Protein AF-A0A643BPQ3-F1 (afdb_monomer_lite)

Secondary structure (DSSP, 8-state):
-TTTTGGGGS-HHHHHHHHHHHH--S--S------HHHHHHHHHHHHHHHHHHHHHHHTT----HHHHHHTS-GGGHHHHHHHHTT--HHHHTTS----

Sequence (99 aa):
MMFNGLFNDLSAEQATALLSCFVFQENSSEMPKLTEQLAGPLRQMQECAKRIAKVSAEAKLEIDEETYLSSFKPHLMDVVYTWATGATFAHICKMTDVF

Structure (mmCIF, N/CA/C/O backbone):
data_AF-A0A643BPQ3-F1
#
_entry.id   AF-A0A643BPQ3-F1
#
loop_
_atom_site.group_PDB
_atom_site.id
_atom_site.type_symbol
_atom_site.label_atom_id
_atom_site.label_alt_id
_atom_site.label_comp_id
_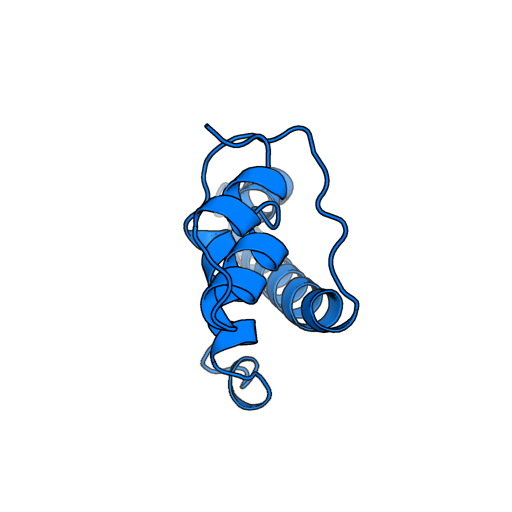atom_site.label_asym_id
_atom_site.label_entity_id
_atom_site.label_seq_id
_atom_site.pdbx_PDB_ins_code
_atom_site.Cartn_x
_atom_site.Cartn_y
_atom_site.Cartn_z
_atom_site.occupancy
_atom_site.B_iso_or_equiv
_atom_site.auth_seq_id
_atom_site.auth_comp_id
_atom_site.auth_asym_id
_atom_site.auth_atom_id
_atom_site.pdbx_PDB_model_num
ATOM 1 N N . MET A 1 1 ? -10.493 -6.362 2.217 1.00 89.56 1 MET A N 1
ATOM 2 C CA . MET A 1 1 ? -9.857 -6.157 0.897 1.00 89.56 1 MET A CA 1
ATOM 3 C C . MET A 1 1 ? -9.843 -7.410 0.023 1.00 89.56 1 MET A C 1
ATOM 5 O O . MET A 1 1 ? -10.198 -7.319 -1.135 1.00 89.56 1 MET A O 1
ATOM 9 N N . MET A 1 2 ? -9.483 -8.598 0.521 1.00 92.50 2 MET A N 1
ATOM 10 C CA . MET A 1 2 ? -9.653 -9.816 -0.294 1.00 92.50 2 MET A CA 1
ATOM 11 C C . MET A 1 2 ? -11.142 -10.153 -0.490 1.00 92.50 2 MET A C 1
ATOM 13 O O . MET A 1 2 ? -11.637 -10.208 -1.606 1.00 92.50 2 MET A O 1
ATOM 17 N N . PHE A 1 3 ? -11.896 -10.242 0.609 1.00 91.75 3 PHE A N 1
ATOM 18 C CA . PHE A 1 3 ? -13.324 -10.584 0.566 1.00 91.75 3 PHE A CA 1
ATOM 19 C C . PHE A 1 3 ? -14.257 -9.479 0.050 1.00 91.75 3 PHE A C 1
ATOM 21 O O . PHE A 1 3 ? -15.406 -9.769 -0.256 1.00 91.75 3 PHE A O 1
ATOM 28 N N . ASN A 1 4 ? -13.800 -8.22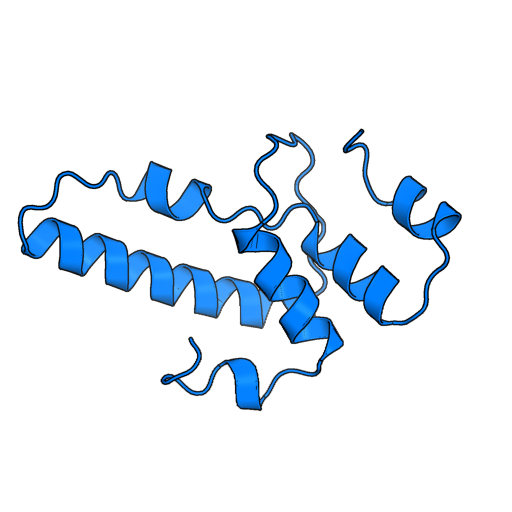4 -0.045 1.00 88.06 4 ASN A N 1
ATOM 29 C CA . ASN A 1 4 ? -14.611 -7.159 -0.653 1.00 88.06 4 ASN A CA 1
ATOM 30 C C . ASN A 1 4 ? -14.418 -7.077 -2.179 1.00 88.06 4 ASN A C 1
ATOM 32 O O . ASN A 1 4 ? -14.984 -6.182 -2.793 1.00 88.06 4 ASN A O 1
ATOM 36 N N . GLY A 1 5 ? -13.611 -7.971 -2.767 1.00 92.00 5 GLY A N 1
ATOM 37 C CA . GLY A 1 5 ? -13.370 -8.032 -4.205 1.00 92.00 5 GLY A CA 1
ATOM 38 C C . GLY A 1 5 ? -12.399 -6.987 -4.753 1.00 92.00 5 GLY A C 1
ATOM 39 O O . GLY A 1 5 ? -12.178 -6.989 -5.955 1.00 92.00 5 GLY A O 1
ATOM 40 N N . LEU A 1 6 ? -11.779 -6.143 -3.915 1.00 93.00 6 LEU A N 1
ATOM 41 C CA . LEU A 1 6 ? -10.892 -5.064 -4.376 1.00 93.00 6 LEU A CA 1
ATOM 42 C C . LEU A 1 6 ? -9.790 -5.568 -5.314 1.00 93.00 6 LEU A C 1
ATOM 44 O O . LEU A 1 6 ? -9.497 -4.927 -6.311 1.00 93.00 6 LEU A O 1
ATOM 48 N N . PHE A 1 7 ? -9.184 -6.716 -5.004 1.00 94.44 7 PHE A N 1
ATOM 49 C CA . PHE A 1 7 ? -8.085 -7.270 -5.798 1.00 94.44 7 PHE A CA 1
ATOM 50 C C . PHE A 1 7 ? -8.527 -7.938 -7.108 1.00 94.44 7 PHE A C 1
ATOM 52 O O . PHE A 1 7 ? -7.666 -8.270 -7.913 1.00 94.44 7 PHE A O 1
ATOM 59 N N . ASN A 1 8 ? -9.828 -8.140 -7.337 1.00 94.62 8 ASN A N 1
ATOM 60 C CA . ASN A 1 8 ? -10.316 -8.801 -8.552 1.00 94.62 8 ASN A CA 1
ATOM 61 C C . ASN A 1 8 ? -10.140 -7.922 -9.797 1.00 94.62 8 ASN A C 1
ATOM 63 O O . ASN A 1 8 ? -9.914 -8.447 -10.882 1.00 94.62 8 ASN A O 1
ATOM 67 N N . ASP A 1 9 ? -10.228 -6.601 -9.622 1.00 91.06 9 ASP A N 1
ATOM 68 C CA . ASP A 1 9 ? -10.141 -5.616 -10.705 1.00 91.06 9 ASP A CA 1
ATOM 69 C C . ASP A 1 9 ? -8.725 -5.028 -10.858 1.00 91.06 9 ASP A C 1
ATOM 71 O O . ASP A 1 9 ? -8.508 -4.126 -11.668 1.00 91.06 9 ASP A O 1
ATOM 75 N N . LEU A 1 10 ? -7.754 -5.508 -10.069 1.00 94.94 10 LEU A N 1
ATOM 76 C CA . LEU A 1 10 ? -6.367 -5.048 -10.120 1.00 94.94 10 LEU A CA 1
ATOM 77 C C . LEU A 1 10 ? -5.500 -6.001 -10.934 1.00 94.94 10 LEU A C 1
ATOM 79 O O . LEU A 1 10 ? -5.574 -7.221 -10.793 1.00 94.94 10 LEU A O 1
ATOM 83 N N . SER A 1 11 ? -4.598 -5.425 -11.722 1.00 96.12 11 SER A N 1
ATOM 84 C CA . SER A 1 11 ? -3.436 -6.154 -12.234 1.00 96.12 11 SER A CA 1
ATOM 85 C C . SER A 1 11 ? -2.521 -6.613 -11.092 1.00 96.12 11 SER A C 1
ATOM 87 O O . SER A 1 11 ? -2.585 -6.096 -9.969 1.00 96.12 11 SER A O 1
ATOM 89 N N . ALA A 1 12 ? -1.637 -7.573 -11.377 1.00 96.69 12 ALA A N 1
ATOM 90 C CA . ALA A 1 12 ? -0.663 -8.049 -10.398 1.00 96.69 12 ALA A CA 1
ATOM 91 C C . ALA A 1 12 ? 0.227 -6.895 -9.908 1.00 96.69 12 ALA A C 1
ATOM 93 O O . ALA A 1 12 ? 0.455 -6.752 -8.711 1.00 96.69 12 ALA A O 1
ATOM 94 N N . GLU A 1 13 ? 0.638 -6.016 -10.817 1.00 96.56 13 GLU A N 1
ATOM 95 C CA . GLU A 1 13 ? 1.480 -4.853 -10.561 1.00 96.56 13 GLU A CA 1
ATOM 96 C C . GLU A 1 13 ? 0.772 -3.839 -9.651 1.00 96.56 13 GLU A C 1
ATOM 98 O O . GLU A 1 13 ? 1.358 -3.362 -8.676 1.00 96.56 13 GLU A O 1
ATOM 103 N N . GLN A 1 14 ? -0.510 -3.548 -9.908 1.00 95.62 14 GLN A N 1
ATOM 104 C CA . GLN A 1 14 ? -1.324 -2.684 -9.040 1.00 95.62 14 GLN A CA 1
ATOM 105 C C . GLN A 1 14 ? -1.542 -3.302 -7.655 1.00 95.62 14 GLN A C 1
ATOM 107 O O . GLN A 1 14 ? -1.488 -2.593 -6.649 1.00 95.62 14 GLN A O 1
ATOM 112 N N . ALA A 1 15 ? -1.775 -4.615 -7.581 1.00 96.44 15 ALA A N 1
ATOM 113 C CA . ALA A 1 15 ? -1.934 -5.315 -6.312 1.00 96.44 15 ALA A CA 1
ATOM 114 C C . ALA A 1 15 ? -0.636 -5.278 -5.491 1.00 96.44 15 ALA A C 1
ATOM 116 O O . ALA A 1 15 ? -0.675 -4.951 -4.305 1.00 96.44 15 ALA A O 1
ATOM 117 N N . THR A 1 16 ? 0.516 -5.546 -6.112 1.00 96.00 16 THR A N 1
ATOM 118 C CA . THR A 1 16 ? 1.830 -5.467 -5.457 1.00 96.00 16 THR A CA 1
ATOM 119 C C . THR A 1 16 ? 2.129 -4.050 -4.972 1.00 96.00 16 THR A C 1
ATOM 121 O O . THR A 1 16 ? 2.569 -3.883 -3.835 1.00 96.00 16 TH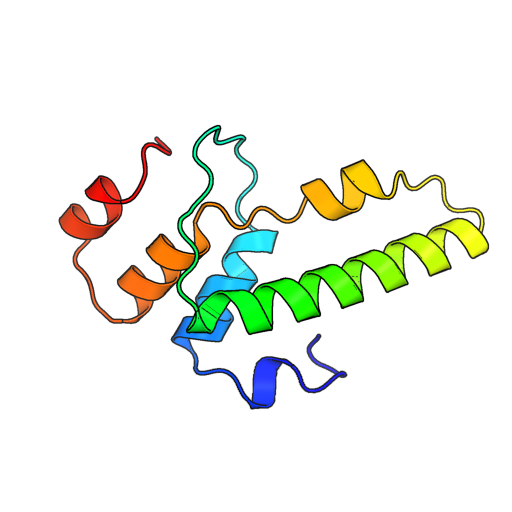R A O 1
ATOM 124 N N . ALA A 1 17 ? 1.819 -3.028 -5.776 1.00 95.38 17 ALA A N 1
ATOM 125 C CA . ALA A 1 17 ? 1.937 -1.632 -5.365 1.00 95.38 17 ALA A CA 1
ATOM 126 C C . ALA A 1 17 ? 1.054 -1.316 -4.150 1.00 95.38 17 ALA A C 1
ATOM 128 O O . ALA A 1 17 ? 1.525 -0.735 -3.183 1.00 95.38 17 ALA A O 1
ATOM 129 N N . LEU A 1 18 ? -0.208 -1.753 -4.129 1.00 95.44 18 LEU A N 1
ATOM 130 C CA . LEU A 1 18 ? -1.083 -1.538 -2.971 1.00 95.44 18 LEU A CA 1
ATOM 131 C C . LEU A 1 18 ? -0.583 -2.250 -1.708 1.00 95.44 18 LEU A C 1
ATOM 133 O O . LEU A 1 18 ? -0.701 -1.718 -0.603 1.00 95.44 18 LEU A O 1
ATOM 137 N N . LEU A 1 19 ? -0.023 -3.450 -1.860 1.00 95.81 19 LEU A N 1
ATOM 138 C CA . LEU A 1 19 ? 0.535 -4.217 -0.750 1.00 95.81 19 LEU A CA 1
ATOM 139 C C . LEU A 1 19 ? 1.785 -3.559 -0.149 1.00 95.81 19 LEU A C 1
ATOM 141 O O . LEU A 1 19 ? 2.047 -3.759 1.038 1.00 95.81 19 LEU A O 1
ATOM 145 N N . SER A 1 20 ? 2.513 -2.722 -0.900 1.00 94.50 20 SER A N 1
ATOM 146 C CA . SER A 1 20 ? 3.674 -2.001 -0.361 1.00 94.50 20 SER A CA 1
ATOM 147 C C . SER A 1 20 ? 3.300 -1.090 0.809 1.00 94.50 20 SER A C 1
ATOM 149 O O . SER A 1 20 ? 4.107 -0.918 1.721 1.00 94.50 20 SER A O 1
ATOM 151 N N . CYS A 1 21 ? 2.063 -0.578 0.841 1.00 93.69 21 CYS A N 1
ATOM 152 C CA . CYS A 1 21 ? 1.550 0.244 1.938 1.00 93.69 21 CYS A CA 1
ATOM 153 C C . CYS A 1 21 ? 1.559 -0.460 3.297 1.00 93.69 21 CYS A C 1
ATOM 155 O O . CYS A 1 21 ? 1.567 0.216 4.318 1.00 93.69 21 CYS A O 1
ATOM 157 N N . PHE A 1 22 ? 1.527 -1.793 3.318 1.00 93.69 22 PHE A N 1
ATOM 158 C CA . PHE A 1 22 ? 1.490 -2.595 4.544 1.00 93.69 22 PHE A CA 1
ATOM 159 C C . PHE A 1 22 ? 2.886 -2.980 5.040 1.00 93.69 22 PHE A C 1
ATOM 161 O O . PHE A 1 22 ? 3.046 -3.369 6.195 1.00 93.69 22 PHE A O 1
ATOM 168 N N . VAL A 1 23 ? 3.884 -2.924 4.156 1.00 92.06 23 VAL A N 1
ATOM 169 C CA . VAL A 1 23 ? 5.246 -3.406 4.421 1.00 92.06 23 VAL A CA 1
ATOM 170 C C . VAL A 1 23 ? 6.202 -2.244 4.665 1.00 92.06 23 VAL A C 1
ATOM 172 O O . VAL A 1 23 ? 7.133 -2.370 5.455 1.00 92.06 23 VAL A O 1
ATOM 175 N N . PHE A 1 24 ? 5.976 -1.104 4.011 1.00 89.06 24 PHE A N 1
ATOM 176 C CA . PHE A 1 24 ? 6.822 0.067 4.174 1.00 89.06 24 PHE A CA 1
ATOM 177 C C . PHE A 1 24 ? 6.571 0.747 5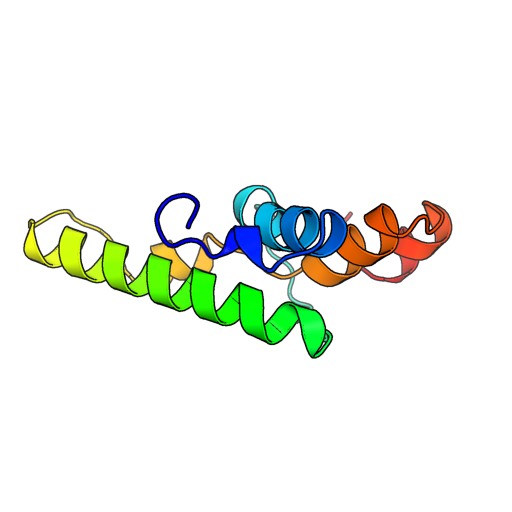.526 1.00 89.06 24 PHE A C 1
ATOM 179 O O . PHE A 1 24 ? 5.481 1.257 5.779 1.00 89.06 24 PHE A O 1
ATOM 186 N N . GLN A 1 25 ? 7.588 0.762 6.391 1.00 84.50 25 GLN A N 1
ATOM 187 C CA . GLN A 1 25 ? 7.484 1.297 7.755 1.00 84.50 25 GLN A CA 1
ATOM 188 C C . GLN A 1 25 ? 8.306 2.564 7.995 1.00 84.50 25 GLN A C 1
ATOM 190 O O . GLN A 1 25 ? 8.136 3.202 9.035 1.00 84.50 25 GLN A O 1
ATOM 195 N N . GLU A 1 26 ? 9.146 2.988 7.054 1.00 82.69 26 GLU A N 1
ATOM 196 C CA . GLU A 1 26 ? 9.976 4.181 7.239 1.00 82.69 26 GLU A CA 1
ATOM 197 C C . GLU A 1 26 ? 9.167 5.467 7.069 1.00 82.69 26 GLU A C 1
ATOM 199 O O . GLU A 1 26 ? 8.117 5.503 6.422 1.00 82.69 26 GLU A O 1
ATOM 204 N N . ASN A 1 27 ? 9.595 6.533 7.739 1.00 70.75 27 ASN A N 1
ATOM 205 C CA . ASN A 1 27 ? 9.005 7.853 7.552 1.00 70.75 27 ASN A CA 1
ATOM 206 C C . ASN A 1 27 ? 9.718 8.508 6.372 1.00 70.75 27 ASN A C 1
ATOM 208 O O . ASN A 1 27 ? 10.917 8.746 6.455 1.00 70.75 27 ASN A O 1
ATOM 212 N N . SER A 1 28 ? 8.985 8.805 5.303 1.00 69.00 28 SER A N 1
ATOM 213 C CA . SER A 1 28 ? 9.485 9.640 4.214 1.00 69.00 28 SER A CA 1
ATOM 214 C C . SER A 1 28 ? 8.718 10.957 4.223 1.00 69.00 28 SER A C 1
ATOM 216 O O . SER A 1 28 ? 7.509 10.986 4.458 1.00 69.00 28 SER A O 1
ATOM 218 N N . SER A 1 29 ? 9.440 12.056 4.028 1.00 62.81 29 SER A N 1
ATOM 219 C CA . SER A 1 29 ? 8.866 13.392 3.860 1.00 62.81 29 SER A CA 1
ATOM 220 C C . SER A 1 29 ? 8.399 13.660 2.428 1.00 62.81 29 SER A C 1
ATOM 222 O O . SER A 1 29 ? 7.707 14.653 2.194 1.00 62.81 29 SER A O 1
ATOM 224 N N . GLU A 1 30 ? 8.763 12.806 1.468 1.00 64.56 30 GLU A N 1
ATOM 225 C CA . GLU A 1 30 ? 8.356 12.962 0.075 1.00 64.56 30 GLU A CA 1
ATOM 226 C C . GLU A 1 30 ? 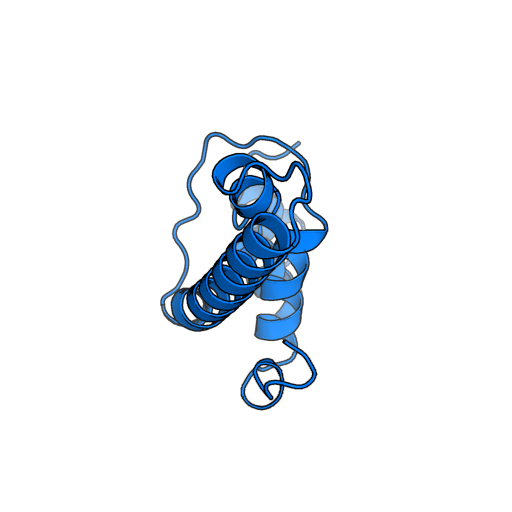6.975 12.357 -0.157 1.00 64.56 30 GLU A C 1
ATOM 228 O O . GLU A 1 30 ? 6.804 11.143 -0.216 1.00 64.56 30 GLU A O 1
ATOM 233 N N . MET A 1 31 ? 5.965 13.205 -0.357 1.00 59.16 31 MET A N 1
ATOM 234 C CA . MET A 1 31 ? 4.684 12.713 -0.855 1.00 59.16 31 MET A CA 1
ATOM 235 C C . MET A 1 31 ? 4.867 12.153 -2.275 1.00 59.16 31 MET A C 1
ATOM 237 O O . MET A 1 31 ? 5.231 12.914 -3.179 1.00 59.16 31 MET A O 1
ATOM 241 N N . PRO A 1 32 ? 4.573 10.862 -2.511 1.00 63.84 32 PRO A N 1
ATOM 242 C CA . PRO A 1 32 ? 4.657 10.293 -3.846 1.00 63.84 32 PRO A CA 1
ATOM 243 C C . PRO A 1 32 ? 3.624 10.972 -4.749 1.00 63.84 32 PRO A C 1
ATOM 245 O O . PRO A 1 32 ? 2.469 11.185 -4.363 1.00 63.84 32 PRO A O 1
ATOM 248 N N . LYS A 1 33 ? 4.019 11.288 -5.985 1.00 65.69 33 LYS A N 1
ATOM 249 C CA . LYS A 1 33 ? 3.064 11.659 -7.033 1.00 65.69 33 LYS A CA 1
ATOM 250 C C . LYS A 1 33 ? 2.368 10.398 -7.536 1.00 65.69 33 LYS A C 1
ATOM 252 O O . LYS A 1 33 ? 2.710 9.900 -8.604 1.00 65.69 33 LYS A O 1
ATOM 257 N N . LEU A 1 34 ? 1.388 9.933 -6.761 1.00 74.38 34 LEU A N 1
ATOM 258 C CA . LEU A 1 34 ? 0.550 8.793 -7.118 1.00 74.38 34 LEU A CA 1
ATOM 259 C C . LEU A 1 34 ? -0.015 8.959 -8.523 1.00 74.38 34 LEU A C 1
ATOM 261 O O . LEU A 1 34 ? -0.746 9.910 -8.813 1.00 74.38 34 LEU A O 1
ATOM 265 N N . THR A 1 35 ? 0.305 7.999 -9.382 1.00 78.88 35 THR A N 1
ATOM 266 C CA . THR A 1 35 ? -0.330 7.889 -10.693 1.00 78.88 35 THR A CA 1
ATOM 267 C C . THR A 1 35 ? -1.843 7.673 -10.547 1.00 78.88 35 THR A C 1
ATOM 269 O O . THR A 1 35 ? -2.311 7.033 -9.601 1.00 78.88 35 THR A O 1
ATOM 272 N N . GLU A 1 36 ? -2.640 8.194 -11.491 1.00 81.25 36 GLU A N 1
ATOM 273 C CA . GLU A 1 36 ? -4.115 8.129 -11.427 1.00 81.25 36 GLU A CA 1
ATOM 274 C C . GLU A 1 36 ? -4.638 6.691 -11.251 1.00 81.25 36 GLU A C 1
ATOM 276 O O . GLU A 1 36 ? -5.606 6.453 -10.527 1.00 81.25 36 GLU A O 1
ATOM 281 N N . GLN A 1 37 ? -3.941 5.716 -11.840 1.00 86.62 37 GLN A N 1
ATOM 282 C CA . GLN A 1 37 ? -4.259 4.288 -11.750 1.00 86.62 37 GLN A CA 1
ATOM 283 C C . GLN A 1 37 ? -4.058 3.674 -10.351 1.00 86.62 37 GLN A C 1
ATOM 285 O O . GLN A 1 37 ? -4.626 2.620 -10.067 1.00 86.62 37 GLN A O 1
ATOM 290 N N . LEU A 1 38 ? -3.257 4.301 -9.482 1.00 91.19 38 LEU A N 1
ATOM 291 C CA . LEU A 1 38 ? -2.975 3.842 -8.115 1.00 91.19 38 LEU A CA 1
ATOM 292 C C . LEU A 1 38 ? -3.779 4.611 -7.057 1.00 91.19 38 LEU A C 1
ATOM 294 O O . LEU A 1 38 ? -4.016 4.093 -5.963 1.00 91.19 38 LEU A O 1
ATOM 298 N N . ALA A 1 39 ? -4.276 5.804 -7.396 1.00 91.50 39 ALA A N 1
ATOM 299 C CA . ALA A 1 39 ? -5.105 6.616 -6.507 1.00 91.50 39 ALA A CA 1
ATOM 300 C C . ALA A 1 39 ? -6.427 5.920 -6.128 1.00 91.50 39 ALA A C 1
ATOM 302 O O . ALA A 1 39 ? -6.839 5.952 -4.967 1.00 91.50 39 ALA A O 1
ATOM 303 N N . GLY A 1 40 ? -7.077 5.254 -7.089 1.00 92.31 40 GLY A N 1
ATOM 304 C CA . GLY A 1 40 ? -8.313 4.497 -6.855 1.00 92.31 40 GLY A CA 1
ATOM 305 C C . GLY A 1 40 ? -8.138 3.356 -5.840 1.00 92.31 40 GLY A C 1
ATOM 306 O O . GLY A 1 40 ? -8.827 3.355 -4.814 1.00 92.31 40 GLY A O 1
ATOM 307 N N . PRO A 1 41 ? -7.205 2.414 -6.073 1.00 93.75 41 PRO A N 1
ATOM 308 C CA . PRO A 1 41 ? -6.911 1.326 -5.137 1.00 93.75 41 PRO A CA 1
ATOM 309 C C . PRO A 1 41 ? -6.511 1.814 -3.738 1.00 93.75 41 PRO A C 1
ATOM 311 O O . PRO A 1 41 ? -7.014 1.296 -2.737 1.00 93.75 41 PRO A O 1
ATOM 314 N N . LEU A 1 42 ? -5.662 2.848 -3.655 1.00 93.62 42 LEU A N 1
ATOM 315 C CA . LEU A 1 42 ? -5.252 3.449 -2.384 1.00 93.62 42 LEU A CA 1
ATOM 316 C C . LEU A 1 42 ? -6.453 3.996 -1.605 1.00 93.62 42 LEU A C 1
ATOM 318 O O . LEU A 1 42 ? -6.601 3.708 -0.416 1.00 93.62 42 LEU A O 1
ATOM 322 N N . ARG A 1 43 ? -7.346 4.733 -2.274 1.00 92.62 43 ARG A N 1
ATOM 323 C CA . ARG A 1 43 ? -8.552 5.281 -1.647 1.00 92.62 43 ARG A CA 1
ATOM 324 C C . ARG A 1 43 ? -9.439 4.182 -1.067 1.00 92.62 43 ARG A C 1
ATOM 326 O O . ARG A 1 43 ? -9.879 4.301 0.074 1.00 92.62 43 ARG A O 1
ATOM 333 N N . GLN A 1 44 ? -9.684 3.106 -1.814 1.00 93.75 44 GLN A N 1
ATOM 334 C CA . GLN A 1 44 ? -10.518 2.004 -1.323 1.00 93.75 44 GLN A CA 1
ATOM 335 C C . GLN A 1 44 ? -9.889 1.291 -0.115 1.00 93.75 44 GLN A C 1
ATOM 337 O O . GLN A 1 44 ? -10.598 0.899 0.817 1.00 93.75 44 GLN A O 1
ATOM 342 N N . MET A 1 45 ? -8.561 1.140 -0.096 1.00 95.06 45 MET A N 1
ATOM 343 C CA . MET A 1 45 ? -7.843 0.609 1.065 1.00 95.06 45 MET A CA 1
ATOM 344 C C . MET A 1 45 ? -7.989 1.530 2.284 1.00 95.06 45 MET A C 1
ATOM 346 O O . MET A 1 45 ? -8.349 1.049 3.359 1.00 95.06 45 MET A O 1
ATOM 350 N N . GLN A 1 46 ? -7.820 2.844 2.114 1.00 93.56 46 GLN A N 1
ATOM 351 C CA . GLN A 1 46 ? -8.001 3.826 3.190 1.00 93.56 46 GLN A CA 1
ATOM 352 C C . GLN A 1 46 ? -9.441 3.848 3.722 1.00 93.56 46 GLN A C 1
ATOM 354 O O . GLN A 1 46 ? -9.651 3.916 4.931 1.00 93.56 46 GLN A O 1
ATOM 359 N N . GLU A 1 47 ? -10.448 3.749 2.852 1.00 94.50 47 GLU A N 1
ATOM 360 C CA . GLU A 1 47 ? -11.857 3.635 3.256 1.00 94.50 47 GLU A CA 1
ATOM 361 C C . GLU A 1 47 ? -12.112 2.346 4.057 1.00 94.50 47 GLU A C 1
ATOM 363 O O . GLU A 1 47 ? -12.832 2.364 5.059 1.00 94.50 47 GLU A O 1
ATOM 368 N N . CYS A 1 48 ? -11.485 1.230 3.670 1.00 94.75 48 CYS A N 1
ATOM 369 C CA . CYS A 1 48 ? -11.538 -0.020 4.429 1.00 94.75 48 CYS A CA 1
ATOM 370 C C . CYS A 1 48 ? -10.883 0.133 5.810 1.00 94.75 48 CYS A C 1
ATOM 372 O O . CYS A 1 48 ? -11.478 -0.271 6.809 1.00 94.75 48 CYS A O 1
ATOM 374 N N . ALA A 1 49 ? -9.700 0.746 5.881 1.00 94.69 49 ALA A N 1
ATOM 375 C CA . ALA A 1 49 ? -8.990 0.991 7.133 1.00 94.69 49 ALA A CA 1
ATOM 376 C C . ALA A 1 49 ? -9.790 1.911 8.074 1.00 94.69 49 ALA A C 1
ATOM 378 O O . ALA A 1 49 ? -9.963 1.580 9.245 1.00 94.69 49 ALA A O 1
ATOM 379 N N . LYS A 1 50 ? -10.393 2.990 7.555 1.00 94.81 50 LYS A N 1
ATOM 380 C CA . LYS A 1 50 ? -11.288 3.884 8.320 1.00 94.81 50 LYS A CA 1
ATOM 381 C C . LYS A 1 50 ? -12.466 3.133 8.930 1.00 94.81 50 LYS A C 1
ATOM 383 O O . LYS A 1 50 ? -12.790 3.307 10.101 1.00 94.81 50 LYS A O 1
ATOM 388 N N . ARG A 1 51 ? -13.105 2.255 8.149 1.00 94.50 51 ARG A N 1
ATOM 389 C CA . ARG A 1 51 ? -14.213 1.425 8.647 1.00 94.50 51 ARG A CA 1
ATOM 390 C C . ARG A 1 51 ? -13.771 0.491 9.770 1.00 94.50 51 ARG A C 1
ATOM 392 O O . ARG A 1 51 ? -14.518 0.331 10.729 1.00 94.50 51 ARG A O 1
ATOM 399 N N . ILE A 1 52 ? -12.588 -0.110 9.654 1.00 94.75 52 ILE A N 1
ATOM 400 C CA . ILE A 1 52 ? -12.030 -0.978 10.698 1.00 94.75 52 ILE A CA 1
ATOM 401 C C . ILE A 1 52 ? -11.753 -0.167 11.967 1.00 94.75 52 ILE A C 1
ATOM 403 O O . ILE A 1 52 ? -12.203 -0.571 13.034 1.00 94.75 52 ILE A O 1
ATOM 407 N N . ALA A 1 53 ? -11.087 0.987 11.858 1.00 94.50 53 ALA A N 1
ATOM 408 C CA . ALA A 1 53 ? -10.803 1.859 12.999 1.00 94.50 53 ALA A CA 1
ATOM 409 C C . ALA A 1 53 ? -12.086 2.267 13.738 1.00 94.50 53 ALA A C 1
ATOM 411 O O . ALA A 1 53 ? -12.178 2.103 14.953 1.00 94.50 53 ALA A O 1
ATOM 412 N N . LYS A 1 54 ? -13.115 2.688 12.992 1.00 93.44 54 LYS A N 1
ATOM 413 C CA . LYS A 1 54 ? -14.418 3.056 13.555 1.00 93.44 54 LYS A CA 1
ATOM 414 C C . LYS A 1 54 ? -15.077 1.906 14.322 1.00 93.44 54 LYS A C 1
ATOM 416 O O . LYS A 1 54 ? -15.497 2.097 15.458 1.00 93.44 54 LYS A O 1
ATOM 421 N N . VAL A 1 55 ? -15.154 0.713 13.727 1.00 95.44 55 VAL A N 1
ATOM 422 C CA . VAL A 1 55 ? -15.767 -0.459 14.383 1.00 95.44 55 VAL A CA 1
ATOM 423 C C . VAL A 1 55 ? -14.967 -0.884 15.616 1.00 95.44 55 VAL A C 1
ATOM 425 O O . VAL A 1 55 ? -15.550 -1.239 16.638 1.00 95.44 55 VAL A O 1
ATOM 428 N N . SER A 1 56 ? -13.638 -0.811 15.560 1.00 95.25 56 SER A N 1
ATOM 429 C CA . SER A 1 56 ? -12.782 -1.091 16.714 1.00 95.25 56 SER A CA 1
ATOM 430 C C . SER A 1 56 ? -13.015 -0.107 17.865 1.00 95.25 56 SER A C 1
ATOM 432 O O . SER A 1 56 ? -13.110 -0.533 19.016 1.00 95.25 56 SER A O 1
ATOM 434 N N . ALA A 1 57 ? -13.174 1.185 17.563 1.00 91.94 57 ALA A N 1
ATOM 435 C CA . ALA A 1 57 ? -13.510 2.202 18.558 1.00 91.94 57 ALA A CA 1
ATOM 436 C C . ALA A 1 57 ? -14.902 1.962 19.175 1.00 91.94 57 ALA A C 1
ATOM 438 O O . ALA A 1 57 ? -15.061 2.026 20.394 1.00 91.94 57 ALA A O 1
ATOM 439 N N . GLU A 1 58 ? -15.905 1.600 18.364 1.00 93.81 58 GLU A N 1
ATOM 440 C CA . GLU A 1 58 ? -17.245 1.206 18.839 1.00 93.81 58 GLU A CA 1
ATOM 441 C C . GLU A 1 58 ? -17.197 -0.031 19.756 1.00 93.81 58 GLU A C 1
ATOM 443 O O . GLU A 1 58 ? -17.953 -0.128 20.725 1.00 93.81 58 GLU A O 1
ATOM 448 N N . ALA A 1 59 ? -16.260 -0.948 19.499 1.00 96.50 59 ALA A N 1
ATOM 449 C CA . ALA A 1 59 ? -15.982 -2.114 20.334 1.00 96.50 59 ALA A CA 1
ATOM 450 C C . ALA A 1 59 ? -15.149 -1.801 21.597 1.00 96.50 59 ALA A C 1
ATOM 452 O O . ALA A 1 59 ? -14.804 -2.724 22.335 1.00 96.50 59 ALA A O 1
ATOM 453 N N . LYS A 1 60 ? -14.861 -0.520 21.877 1.00 93.56 60 LYS A N 1
ATOM 454 C CA . LYS A 1 60 ? -14.053 -0.039 23.014 1.00 93.56 60 LYS A CA 1
ATOM 455 C C . LYS A 1 60 ? -12.597 -0.516 22.993 1.00 93.56 60 LYS A C 1
ATOM 457 O O . LYS A 1 60 ? -11.981 -0.646 24.050 1.00 93.56 60 LYS A O 1
ATOM 462 N N . LEU A 1 61 ? -12.044 -0.782 21.811 1.00 94.50 61 LEU A N 1
ATOM 463 C CA . LEU A 1 61 ? -10.604 -0.962 21.658 1.00 94.50 61 LEU A CA 1
ATOM 464 C C . LEU A 1 61 ? -9.929 0.413 21.658 1.00 94.50 61 LEU A C 1
ATOM 466 O O . LEU A 1 61 ? -10.389 1.331 20.980 1.00 94.50 61 LEU A O 1
ATOM 470 N N . GLU A 1 62 ? -8.831 0.546 22.399 1.00 91.19 62 GLU A N 1
ATOM 471 C CA . GLU A 1 62 ? -7.998 1.751 22.395 1.00 91.19 62 GLU A CA 1
ATOM 472 C C . GLU A 1 62 ? -7.184 1.809 21.096 1.00 91.19 62 GLU A C 1
ATOM 474 O O . GLU A 1 62 ? -6.036 1.373 21.030 1.00 91.19 62 GLU A O 1
ATOM 479 N N . ILE A 1 63 ? -7.815 2.296 20.029 1.00 90.19 63 ILE A N 1
ATOM 480 C CA . ILE A 1 63 ? -7.180 2.525 18.731 1.00 90.19 63 ILE A CA 1
ATOM 481 C C . ILE A 1 63 ? -7.303 4.003 18.390 1.00 90.19 63 ILE A C 1
ATOM 483 O O . ILE A 1 63 ? -8.406 4.544 18.334 1.00 90.19 63 ILE A O 1
ATOM 487 N N . ASP A 1 64 ? -6.165 4.633 18.121 1.00 92.06 64 ASP A N 1
ATOM 488 C CA . ASP A 1 64 ? -6.122 5.962 17.527 1.00 92.06 64 ASP A CA 1
ATOM 489 C C . ASP A 1 64 ? -6.294 5.849 16.004 1.00 92.06 64 ASP A C 1
ATOM 491 O O . ASP A 1 64 ? -5.494 5.204 15.320 1.00 92.06 64 ASP A O 1
ATOM 495 N N . GLU A 1 65 ? -7.373 6.429 15.471 1.00 88.50 65 GLU A N 1
ATOM 496 C CA . GLU A 1 65 ? -7.729 6.311 14.051 1.00 88.50 65 GLU A CA 1
ATOM 497 C C . GLU A 1 65 ? -6.647 6.908 13.142 1.00 88.50 65 GLU A C 1
ATOM 499 O O . GLU A 1 65 ? -6.307 6.314 12.119 1.00 88.50 65 GLU A O 1
ATOM 504 N N . GLU A 1 66 ? -6.069 8.046 13.522 1.00 88.44 66 GLU A N 1
ATOM 505 C CA . GLU A 1 66 ? -5.037 8.724 12.736 1.00 88.44 66 GLU A CA 1
ATOM 506 C C . GLU A 1 66 ? -3.744 7.900 12.681 1.00 88.44 66 GLU A C 1
ATOM 508 O O . GLU A 1 66 ? -3.181 7.678 11.604 1.00 88.44 66 GLU A O 1
ATOM 513 N N . THR A 1 67 ? -3.313 7.356 13.818 1.00 90.31 67 THR A N 1
ATOM 514 C CA . THR A 1 67 ? -2.155 6.459 13.923 1.00 90.31 67 THR A CA 1
ATOM 515 C C . THR A 1 67 ? -2.383 5.168 13.138 1.00 90.31 67 THR A C 1
ATOM 517 O O . THR A 1 67 ? -1.500 4.710 12.413 1.00 90.31 67 THR A O 1
ATOM 520 N N . TYR A 1 68 ? -3.581 4.582 13.218 1.00 91.75 68 TYR A N 1
ATOM 521 C CA . TYR A 1 68 ? -3.911 3.383 12.449 1.00 91.75 68 TYR A CA 1
ATOM 522 C C . TYR A 1 68 ? -3.867 3.648 10.941 1.00 91.75 68 TYR A C 1
ATOM 524 O O . TYR A 1 68 ? -3.277 2.870 10.195 1.00 91.75 68 TYR A O 1
ATOM 532 N N . LEU A 1 69 ? -4.438 4.760 10.475 1.00 90.75 69 LEU A N 1
ATOM 533 C CA . LEU A 1 69 ? -4.433 5.110 9.054 1.00 90.75 69 LEU A CA 1
ATOM 534 C C . LEU A 1 69 ? -3.039 5.469 8.538 1.00 90.75 69 LEU A C 1
ATOM 536 O O . LEU A 1 69 ? -2.678 5.056 7.437 1.00 90.75 69 LEU A O 1
ATOM 540 N N . SER A 1 70 ? -2.251 6.200 9.325 1.00 89.25 70 SER A N 1
ATOM 541 C CA . SER A 1 70 ? -0.878 6.587 8.972 1.00 89.25 70 SER A CA 1
ATOM 542 C C . SER A 1 70 ? 0.113 5.420 8.991 1.00 89.25 70 SER A C 1
ATOM 544 O O . SER A 1 70 ? 1.181 5.520 8.384 1.00 89.25 70 SER A O 1
ATOM 546 N N . SER A 1 71 ? -0.249 4.289 9.609 1.00 91.75 71 SER A N 1
ATOM 547 C CA . SER A 1 71 ? 0.536 3.052 9.521 1.00 91.75 71 SER A CA 1
ATOM 548 C C . SER A 1 71 ? 0.601 2.481 8.098 1.00 91.75 71 SER A C 1
ATOM 550 O O . SER A 1 71 ? 1.546 1.764 7.777 1.00 91.75 71 SER A O 1
ATOM 552 N N . PHE A 1 72 ? -0.352 2.839 7.226 1.00 92.38 72 PHE A N 1
ATOM 553 C CA . PHE A 1 72 ? -0.364 2.431 5.823 1.00 92.38 72 PHE A CA 1
ATOM 554 C C . PHE A 1 72 ? 0.297 3.495 4.948 1.00 9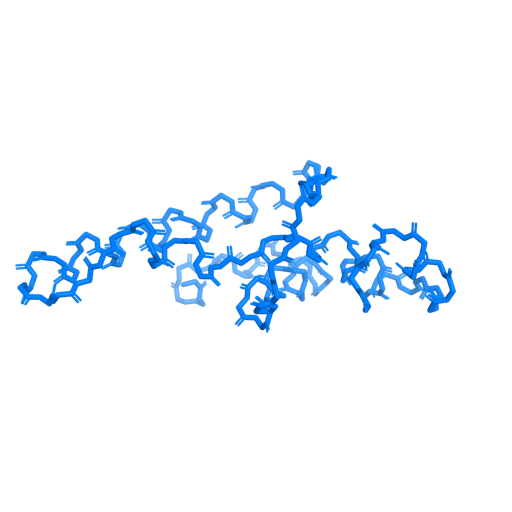2.38 72 PHE A C 1
ATOM 556 O O . PHE A 1 72 ? -0.290 4.540 4.657 1.00 92.38 72 PHE A O 1
ATOM 563 N N . LYS A 1 73 ? 1.526 3.233 4.500 1.00 90.88 73 LYS A N 1
ATOM 564 C CA . LYS A 1 73 ? 2.384 4.260 3.897 1.00 90.88 73 LYS A CA 1
ATOM 565 C C . LYS A 1 73 ? 2.475 4.134 2.368 1.00 90.88 73 LYS A C 1
ATOM 567 O O . LYS A 1 73 ? 3.158 3.238 1.880 1.00 90.88 73 LYS A O 1
ATOM 572 N N . PRO A 1 74 ? 1.893 5.062 1.583 1.00 91.25 74 PRO A N 1
ATOM 573 C CA . PRO A 1 74 ? 1.845 4.946 0.121 1.00 91.25 74 PRO A CA 1
ATOM 574 C C . PRO A 1 74 ? 3.141 5.350 -0.607 1.00 91.25 74 PRO A C 1
ATOM 576 O O . PRO A 1 74 ? 3.204 5.274 -1.829 1.00 91.25 74 PRO A O 1
ATOM 579 N N . HIS A 1 75 ? 4.173 5.776 0.124 1.00 89.38 75 HIS A N 1
ATOM 580 C CA . HIS A 1 75 ? 5.396 6.410 -0.388 1.00 89.38 75 HIS A CA 1
ATOM 581 C C . HIS A 1 75 ? 6.145 5.596 -1.455 1.00 89.38 75 HIS A C 1
ATOM 583 O O . HIS A 1 75 ? 6.724 6.174 -2.367 1.00 89.38 75 HIS A O 1
ATOM 589 N N . LEU A 1 76 ? 6.077 4.262 -1.399 1.00 90.88 76 LEU A N 1
ATOM 590 C CA . LEU A 1 76 ? 6.731 3.381 -2.374 1.00 90.88 76 LEU A CA 1
ATOM 591 C C . LEU A 1 76 ? 5.791 2.803 -3.441 1.00 90.88 76 LEU A C 1
ATOM 593 O O . LEU A 1 76 ? 6.239 1.988 -4.245 1.00 90.88 76 LEU A O 1
ATOM 597 N N . MET A 1 77 ? 4.515 3.199 -3.492 1.00 93.31 77 MET A N 1
ATOM 598 C CA . MET A 1 77 ? 3.547 2.584 -4.412 1.00 93.31 77 MET A CA 1
ATOM 599 C C . MET A 1 77 ? 3.981 2.690 -5.882 1.00 93.31 77 MET A C 1
ATOM 601 O O . MET A 1 77 ? 4.019 1.673 -6.572 1.00 93.31 77 MET A O 1
ATOM 605 N N . ASP A 1 78 ? 4.359 3.880 -6.363 1.00 92.00 78 ASP A N 1
ATOM 606 C CA . ASP A 1 78 ? 4.800 4.054 -7.759 1.00 92.00 78 ASP A CA 1
ATOM 607 C C . ASP A 1 78 ? 6.152 3.379 -8.034 1.00 92.00 78 ASP A C 1
ATOM 609 O O . ASP A 1 78 ? 6.373 2.865 -9.131 1.00 92.00 78 ASP A O 1
ATOM 613 N N . VAL A 1 79 ? 7.045 3.329 -7.039 1.00 92.69 79 VAL A N 1
ATOM 614 C CA . VAL A 1 79 ? 8.346 2.644 -7.134 1.00 92.69 79 VAL A CA 1
ATOM 615 C C . VAL A 1 79 ? 8.132 1.144 -7.330 1.00 92.69 79 VAL A C 1
ATOM 617 O O . VAL A 1 79 ? 8.688 0.543 -8.250 1.00 92.69 79 VAL A O 1
ATOM 620 N N . VAL A 1 80 ? 7.278 0.546 -6.498 1.00 94.44 80 VAL A N 1
ATOM 621 C CA . VAL A 1 80 ? 6.948 -0.882 -6.532 1.00 94.44 80 VAL A CA 1
ATOM 622 C C . VAL A 1 80 ? 6.158 -1.239 -7.786 1.00 94.44 80 VAL A C 1
ATOM 624 O O . VAL A 1 80 ? 6.452 -2.260 -8.404 1.00 94.44 80 VAL A O 1
ATOM 627 N N . TYR A 1 81 ? 5.214 -0.395 -8.207 1.00 95.31 81 TYR A N 1
ATOM 628 C CA . TYR A 1 81 ? 4.514 -0.569 -9.480 1.00 95.31 81 TYR A CA 1
ATOM 629 C C . TYR A 1 81 ? 5.502 -0.587 -10.652 1.00 95.31 81 TYR A C 1
ATOM 631 O O . TYR A 1 81 ? 5.519 -1.521 -11.450 1.00 95.31 81 TYR A O 1
ATOM 639 N N . THR A 1 82 ? 6.387 0.410 -10.714 1.00 94.06 82 THR A N 1
ATOM 640 C CA . THR A 1 82 ? 7.374 0.554 -11.792 1.00 94.06 82 THR A CA 1
ATOM 641 C C . THR A 1 82 ? 8.349 -0.625 -11.818 1.00 94.06 82 THR A C 1
ATOM 643 O O . THR A 1 82 ? 8.638 -1.174 -12.884 1.00 94.06 82 THR A O 1
ATOM 646 N N . TRP A 1 83 ? 8.791 -1.090 -10.647 1.00 95.75 83 TRP A N 1
ATOM 647 C CA . TRP A 1 83 ? 9.576 -2.317 -10.515 1.00 95.75 83 TRP A CA 1
ATOM 648 C C . TRP A 1 83 ? 8.824 -3.547 -11.037 1.00 95.75 83 TRP A C 1
ATOM 650 O O . TRP A 1 83 ? 9.368 -4.303 -11.839 1.00 95.75 83 TRP A O 1
ATOM 660 N N . ALA A 1 84 ? 7.561 -3.722 -10.635 1.00 96.12 84 ALA A N 1
ATOM 661 C CA . ALA A 1 84 ? 6.727 -4.847 -11.054 1.00 96.12 84 ALA A CA 1
ATOM 662 C C . ALA A 1 84 ? 6.466 -4.854 -12.571 1.00 96.12 84 ALA A C 1
ATOM 664 O O . ALA A 1 84 ? 6.386 -5.923 -13.168 1.00 96.12 84 ALA A O 1
ATOM 665 N N . THR A 1 85 ? 6.443 -3.681 -13.215 1.00 95.62 85 THR A N 1
ATOM 666 C CA . THR A 1 85 ? 6.366 -3.550 -14.684 1.00 95.62 85 THR A CA 1
ATOM 667 C C . THR A 1 85 ? 7.696 -3.796 -15.419 1.00 95.62 85 THR A C 1
ATOM 669 O O . THR A 1 85 ? 7.759 -3.660 -16.640 1.00 95.62 85 THR A O 1
ATOM 672 N N . GLY A 1 86 ? 8.767 -4.170 -14.707 1.00 95.88 86 GLY A N 1
ATOM 673 C CA . GLY A 1 86 ? 10.047 -4.582 -15.294 1.00 95.88 86 GLY A CA 1
ATOM 674 C C . GLY A 1 86 ? 11.122 -3.495 -15.372 1.00 95.88 86 GLY A C 1
ATOM 675 O O . GLY A 1 86 ? 12.106 -3.662 -16.097 1.00 95.88 86 GLY A O 1
ATOM 676 N N . ALA A 1 87 ? 10.974 -2.379 -14.652 1.00 96.69 87 ALA A N 1
ATOM 677 C CA . ALA A 1 87 ? 12.028 -1.371 -14.582 1.00 96.69 87 ALA A CA 1
ATOM 678 C C . ALA A 1 87 ? 13.303 -1.902 -13.906 1.00 96.69 87 ALA A C 1
ATOM 680 O O . ALA A 1 87 ? 13.274 -2.817 -13.088 1.00 96.69 87 ALA A O 1
ATOM 681 N N . THR A 1 88 ? 14.451 -1.301 -14.225 1.00 97.19 88 THR A N 1
ATOM 682 C CA . THR A 1 88 ? 15.732 -1.688 -13.619 1.00 97.19 88 THR A CA 1
ATOM 683 C C . THR A 1 88 ? 15.895 -1.114 -12.215 1.00 97.19 88 THR A C 1
ATOM 685 O O . THR A 1 88 ? 15.294 -0.098 -11.864 1.00 97.19 88 THR A O 1
ATOM 688 N N . PHE A 1 89 ? 16.782 -1.722 -11.422 1.00 94.75 89 PHE A N 1
ATOM 689 C CA . PHE A 1 89 ? 17.000 -1.297 -10.038 1.00 94.75 89 PHE A CA 1
ATOM 690 C C . PHE A 1 89 ? 17.531 0.142 -9.998 1.00 94.75 89 PHE A C 1
ATOM 692 O O . PHE A 1 89 ? 17.037 0.993 -9.269 1.00 94.75 89 PHE A O 1
ATOM 699 N N . ALA A 1 90 ? 18.460 0.455 -10.905 1.00 95.00 90 ALA A N 1
ATOM 700 C CA . ALA A 1 90 ? 19.004 1.798 -11.071 1.00 95.00 90 ALA A CA 1
ATOM 701 C C . ALA A 1 90 ? 17.951 2.855 -11.453 1.00 95.00 90 ALA A C 1
ATOM 703 O O . ALA A 1 90 ? 18.173 4.040 -11.208 1.00 95.00 90 ALA A O 1
ATOM 704 N N . HIS A 1 91 ? 16.841 2.462 -12.088 1.00 92.94 91 HIS A N 1
ATOM 705 C CA . HIS A 1 91 ? 15.738 3.374 -12.374 1.00 92.94 91 HIS A CA 1
ATOM 706 C C . HIS A 1 91 ? 14.926 3.659 -11.110 1.00 92.94 91 HIS A C 1
ATOM 708 O O . HIS A 1 91 ? 14.754 4.823 -10.760 1.00 92.94 91 HIS A O 1
ATOM 714 N N . ILE A 1 92 ? 14.501 2.618 -10.390 1.00 91.75 92 ILE A N 1
ATOM 715 C CA . ILE A 1 92 ? 13.670 2.783 -9.192 1.00 91.75 92 ILE A CA 1
ATOM 716 C C . ILE A 1 92 ? 14.409 3.487 -8.044 1.00 91.75 92 ILE A C 1
ATOM 718 O O . ILE A 1 92 ? 13.800 4.289 -7.347 1.00 91.75 92 ILE A O 1
ATOM 722 N N . CYS A 1 93 ? 15.733 3.319 -7.918 1.00 91.19 93 CYS A N 1
ATOM 723 C CA . CYS A 1 93 ? 16.552 4.084 -6.966 1.00 91.19 93 CYS A CA 1
ATOM 724 C C . CYS A 1 93 ? 16.565 5.597 -7.232 1.00 91.19 93 CYS A C 1
ATOM 726 O O . CYS A 1 93 ? 16.938 6.359 -6.354 1.00 91.19 93 CYS A O 1
ATOM 728 N N . LYS A 1 94 ? 16.215 6.049 -8.443 1.00 90.12 94 LYS A N 1
ATOM 729 C CA . LYS A 1 94 ? 16.118 7.483 -8.772 1.00 90.12 94 LYS A CA 1
ATOM 730 C C . LYS A 1 94 ? 14.725 8.054 -8.515 1.00 90.12 94 LYS A C 1
ATOM 732 O O . LYS A 1 94 ? 14.538 9.256 -8.662 1.00 90.12 94 LYS A O 1
ATOM 737 N N . MET A 1 95 ? 13.749 7.197 -8.217 1.00 86.94 95 MET A N 1
ATOM 738 C CA . MET A 1 95 ? 12.356 7.585 -7.989 1.00 86.94 95 MET A CA 1
ATOM 739 C C . MET A 1 95 ? 12.054 7.877 -6.517 1.00 86.94 95 MET A C 1
ATOM 741 O O . MET A 1 95 ? 10.957 8.335 -6.219 1.00 86.94 95 MET A O 1
ATOM 745 N N . THR A 1 96 ? 12.982 7.570 -5.611 1.00 84.31 96 THR A N 1
ATOM 746 C CA . THR A 1 96 ? 12.809 7.731 -4.168 1.00 84.31 96 THR A CA 1
ATOM 747 C C . THR A 1 96 ? 14.150 7.993 -3.491 1.00 84.31 96 THR A C 1
ATOM 749 O O . THR A 1 96 ? 15.191 7.543 -3.971 1.00 84.31 96 THR A O 1
ATOM 752 N N . ASP A 1 97 ? 14.108 8.717 -2.380 1.00 81.12 97 ASP A N 1
ATOM 753 C CA . ASP A 1 97 ? 15.221 9.015 -1.480 1.00 81.12 97 ASP A CA 1
ATOM 754 C C . ASP A 1 97 ? 15.337 8.033 -0.300 1.00 81.12 97 ASP A C 1
ATOM 756 O O . ASP A 1 97 ? 16.225 8.181 0.534 1.00 81.12 97 ASP A O 1
ATOM 760 N N . VAL A 1 98 ? 14.454 7.033 -0.232 1.00 78.50 98 VAL A N 1
ATOM 761 C CA . VAL A 1 98 ? 14.372 6.036 0.844 1.00 78.50 98 VAL A CA 1
ATOM 762 C C . VAL A 1 98 ? 15.588 5.100 0.804 1.00 78.50 98 VAL A C 1
ATOM 764 O O . VAL A 1 98 ? 15.545 4.088 0.103 1.00 78.50 98 VAL A O 1
ATOM 767 N N . PHE A 1 99 ? 16.660 5.452 1.530 1.00 67.69 99 PHE A N 1
ATOM 768 C CA . PHE A 1 99 ? 17.866 4.647 1.794 1.00 67.69 99 PHE A CA 1
ATOM 769 C C . PHE A 1 99 ? 18.616 5.110 3.053 1.00 67.69 99 PHE A C 1
ATOM 771 O O . PHE A 1 99 ? 18.616 6.329 3.341 1.00 67.69 99 PHE A O 1
#

Radius of gyration: 14.63 Å; chains: 1; bounding box: 36×24×38 Å

InterPro domains:
  IPR012961 ATP-dependent RNA helicase Ski2/MTR4, C-terminal [PF08148] (1-99)
  IPR012961 ATP-dependent RNA helicase Ski2/MTR4, C-terminal [SM01142] (1-99)
  IPR050699 ATP-dependent RNA helicase SUPV3-like [PTHR12131] (2-98)

Foldseek 3Di:
DVVVCLCVPDDPLLVQLQCVQQVDADDDPDDAPDDPSNVVSNVVVLVVLLVVQVVCVVVVHPDDSVVSSVSRPNQCSVLSSCVVVPDDPVVSCVRDPPD

pLDDT: mean 89.9, std 8.41, range [59.16, 97.19]

Organism: Balaenoptera physalus (NCBI:txid9770)